Protein AF-A0A7S4NL42-F1 (afdb_monomer_lite)

pLDDT: mean 78.02, std 16.17, range [38.09, 94.94]

Sequence (157 aa):
KRNKEELFGFGVTEEELWGSDFLKSQLLAQNFALFCFVYCLAFHSLFAHQNKGKLLSFQFLSLTFFTKRTIIFFVVLLLQGLFGFASIMTGARDKIGEVPFFIYVAIILSPLFSLLTEIFVYVKYMEWRRNYQLQLKLEFDTKLGMYSPVMSPAGEQ

Radius of gyration: 26.53 Å; chains: 1; bounding box: 77×38×71 Å

Structure (mmCIF, N/CA/C/O backbone):
data_AF-A0A7S4NL42-F1
#
_entry.id   AF-A0A7S4NL42-F1
#
loop_
_atom_site.group_PDB
_atom_site.id
_atom_site.type_symbol
_atom_site.label_atom_id
_atom_site.label_alt_id
_atom_site.label_comp_id
_atom_site.label_asym_id
_atom_site.label_entity_id
_atom_site.label_seq_id
_atom_site.pdbx_PDB_ins_code
_atom_site.Cartn_x
_atom_site.Cartn_y
_atom_site.Cartn_z
_atom_site.occupancy
_atom_site.B_iso_or_equiv
_atom_site.auth_seq_id
_atom_site.auth_comp_id
_atom_site.auth_asym_id
_atom_site.auth_atom_id
_atom_site.pdbx_PDB_model_num
ATOM 1 N N . LYS A 1 1 ? 33.747 5.135 -19.527 1.00 38.09 1 LYS A N 1
ATOM 2 C CA . LYS A 1 1 ? 34.240 3.979 -18.738 1.00 38.09 1 LYS A CA 1
ATOM 3 C C . LYS A 1 1 ? 33.262 3.772 -17.590 1.00 38.09 1 LYS A C 1
ATOM 5 O O . LYS A 1 1 ? 33.238 4.605 -16.699 1.00 38.09 1 LYS A O 1
ATOM 10 N N . ARG A 1 2 ? 32.355 2.796 -17.703 1.00 41.88 2 ARG A N 1
ATOM 11 C CA . ARG A 1 2 ? 31.285 2.558 -16.723 1.00 41.88 2 ARG A CA 1
ATOM 12 C C . ARG A 1 2 ? 31.863 1.633 -15.647 1.00 41.88 2 ARG A C 1
ATOM 14 O O . ARG A 1 2 ? 32.383 0.580 -16.005 1.00 41.88 2 ARG A O 1
ATOM 21 N N . ASN A 1 3 ? 31.873 2.089 -14.396 1.00 43.03 3 ASN A N 1
ATOM 22 C CA . ASN A 1 3 ? 32.316 1.307 -13.244 1.00 43.03 3 ASN A CA 1
ATOM 23 C C . ASN A 1 3 ? 31.393 0.085 -13.166 1.00 43.03 3 ASN A C 1
ATOM 25 O O . ASN A 1 3 ? 30.195 0.243 -12.945 1.00 43.03 3 ASN A O 1
ATOM 29 N N . LYS A 1 4 ? 31.918 -1.094 -13.501 1.00 51.56 4 LYS A N 1
ATOM 30 C CA . LYS A 1 4 ? 31.212 -2.361 -13.334 1.00 51.56 4 LYS A CA 1
ATOM 31 C C . LYS A 1 4 ? 31.251 -2.640 -11.838 1.00 51.56 4 LYS A C 1
ATOM 33 O O . LYS A 1 4 ? 32.331 -2.860 -11.303 1.00 51.56 4 LYS A O 1
ATOM 38 N N . GLU A 1 5 ? 30.115 -2.508 -11.166 1.00 56.88 5 GLU A N 1
ATOM 39 C CA . GLU A 1 5 ? 30.020 -2.826 -9.744 1.00 56.88 5 GLU A CA 1
ATOM 40 C C . GLU A 1 5 ? 30.253 -4.331 -9.594 1.00 56.88 5 GLU A C 1
ATOM 42 O O . GLU A 1 5 ? 29.465 -5.156 -10.052 1.00 56.88 5 GLU A O 1
ATOM 47 N N . GLU A 1 6 ? 31.425 -4.676 -9.067 1.00 52.12 6 GLU A N 1
ATOM 48 C CA . GLU A 1 6 ? 31.821 -6.051 -8.811 1.00 52.12 6 GLU A CA 1
ATOM 49 C C . GLU A 1 6 ? 30.968 -6.597 -7.671 1.00 52.12 6 GLU A C 1
ATOM 51 O O . GLU A 1 6 ? 31.053 -6.129 -6.532 1.00 52.12 6 GLU A O 1
ATOM 56 N N . LEU A 1 7 ? 30.161 -7.616 -7.959 1.00 53.75 7 LEU A N 1
ATOM 57 C CA . LEU A 1 7 ? 29.437 -8.313 -6.911 1.00 53.75 7 LEU A CA 1
ATOM 58 C C . LEU A 1 7 ? 30.430 -9.200 -6.144 1.00 53.75 7 LEU A C 1
ATOM 60 O O . LEU A 1 7 ? 31.047 -10.102 -6.711 1.00 53.75 7 LEU A O 1
ATOM 64 N N . PHE A 1 8 ? 30.614 -8.921 -4.851 1.00 59.44 8 PHE A N 1
ATOM 65 C CA . PHE A 1 8 ? 31.475 -9.689 -3.938 1.00 59.44 8 PHE A CA 1
ATOM 66 C C . PHE A 1 8 ? 32.948 -9.848 -4.376 1.00 59.44 8 PHE A C 1
ATOM 68 O O . PHE A 1 8 ? 33.600 -10.811 -3.984 1.00 59.44 8 PHE A O 1
ATOM 75 N N . GLY A 1 9 ? 33.493 -8.915 -5.166 1.00 56.06 9 GLY A N 1
ATOM 76 C CA . GLY A 1 9 ? 34.917 -8.908 -5.539 1.00 56.06 9 GLY A CA 1
ATOM 77 C C . GLY A 1 9 ? 35.350 -10.019 -6.505 1.00 56.06 9 GLY A C 1
ATOM 78 O O . GLY A 1 9 ? 36.544 -10.255 -6.666 1.00 56.06 9 GLY A O 1
ATOM 79 N N . PHE A 1 10 ? 34.405 -10.706 -7.157 1.00 61.16 10 PHE A N 1
ATOM 80 C CA . PHE A 1 10 ? 34.704 -11.794 -8.097 1.00 61.16 10 PHE A CA 1
ATOM 81 C C . PHE A 1 10 ? 34.793 -11.355 -9.568 1.00 61.16 10 PHE A C 1
ATOM 83 O O . PHE A 1 10 ? 34.906 -12.205 -10.445 1.00 61.16 10 PHE A O 1
ATOM 90 N N . GLY A 1 11 ? 34.747 -10.053 -9.876 1.00 59.91 11 GLY A N 1
ATOM 91 C CA . GLY A 1 11 ? 34.866 -9.543 -11.253 1.00 59.91 11 GLY A CA 1
ATOM 92 C C . GLY A 1 11 ? 33.736 -9.957 -12.211 1.00 59.91 11 GLY A C 1
ATOM 93 O O . GLY A 1 11 ? 33.766 -9.579 -13.380 1.00 59.91 11 GLY A O 1
ATOM 94 N N . VAL A 1 12 ? 32.737 -10.705 -11.730 1.00 62.03 12 VAL A N 1
ATOM 95 C CA . VAL A 1 12 ? 31.540 -11.094 -12.483 1.00 62.03 12 VAL A CA 1
ATOM 96 C C . VAL A 1 12 ? 30.490 -10.007 -12.305 1.00 62.03 12 VAL A C 1
ATOM 98 O O . VAL A 1 12 ? 30.146 -9.633 -11.181 1.00 62.03 12 VAL A O 1
ATOM 101 N N . THR A 1 13 ? 29.984 -9.486 -13.417 1.00 64.81 13 THR A N 1
ATOM 102 C CA . THR A 1 13 ? 28.886 -8.512 -13.384 1.00 64.81 13 THR A CA 1
ATOM 103 C C . THR A 1 13 ? 27.547 -9.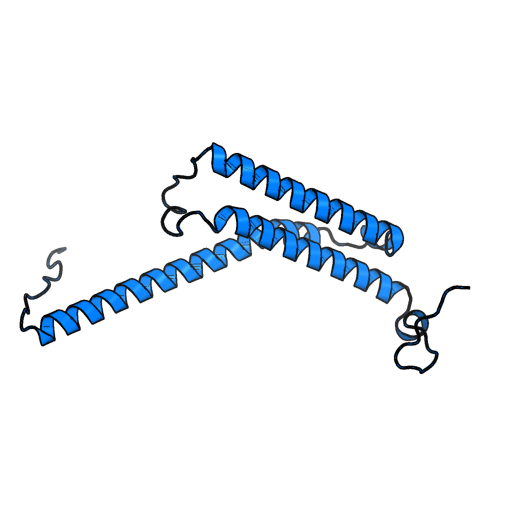211 -13.152 1.00 64.81 13 THR A C 1
ATOM 105 O O . THR A 1 13 ? 27.337 -10.318 -13.640 1.00 64.81 13 THR A O 1
ATOM 108 N N . GLU A 1 14 ? 26.604 -8.578 -12.443 1.00 63.88 14 GLU A N 1
ATOM 109 C CA . GLU A 1 14 ? 25.254 -9.149 -12.241 1.00 63.88 14 GLU A CA 1
ATOM 110 C C . GLU A 1 14 ? 24.572 -9.530 -13.565 1.00 63.88 14 GLU A C 1
ATOM 112 O O . GLU A 1 14 ? 23.829 -10.508 -13.638 1.00 63.88 14 GLU A O 1
ATOM 117 N N . GLU A 1 15 ? 24.873 -8.777 -14.624 1.00 64.25 15 GLU A N 1
ATOM 118 C CA . GLU A 1 15 ? 24.376 -9.004 -15.979 1.00 64.25 15 GLU A CA 1
ATOM 119 C C . GLU A 1 15 ? 24.910 -10.310 -16.597 1.00 64.25 15 GLU A C 1
ATOM 121 O O . GLU A 1 15 ? 24.175 -10.982 -17.319 1.00 64.25 15 GLU A O 1
ATOM 126 N N . GLU A 1 16 ? 26.143 -10.712 -16.271 1.00 68.00 16 GLU A N 1
ATOM 127 C CA . GLU A 1 16 ? 26.733 -11.993 -16.691 1.00 68.00 16 GLU A CA 1
ATOM 128 C C . GLU A 1 16 ? 26.180 -13.182 -15.896 1.00 68.00 16 GLU A C 1
ATOM 130 O O . GLU A 1 16 ? 26.107 -14.285 -16.433 1.00 68.00 16 GLU A O 1
ATOM 135 N N . LEU A 1 17 ? 25.785 -12.974 -14.634 1.00 71.94 17 LEU A N 1
ATOM 136 C CA . LEU A 1 17 ? 25.312 -14.054 -13.764 1.00 71.94 17 LEU A CA 1
ATOM 137 C C . LEU A 1 17 ? 23.829 -14.388 -13.987 1.00 71.94 17 LEU A C 1
ATOM 139 O O . LEU A 1 17 ? 23.457 -15.559 -14.018 1.00 71.94 17 LEU A O 1
ATOM 143 N N . TRP A 1 18 ? 22.982 -13.364 -14.129 1.00 75.75 18 TRP A N 1
ATOM 144 C CA . TRP A 1 18 ? 21.522 -13.523 -14.159 1.00 75.75 18 TRP A CA 1
ATOM 145 C C . TRP A 1 18 ? 20.890 -13.236 -15.525 1.00 75.75 18 TRP A C 1
ATOM 147 O O . TRP A 1 18 ? 19.729 -13.579 -15.749 1.00 75.75 18 TRP A O 1
ATOM 157 N N . GLY A 1 19 ? 21.641 -12.636 -16.451 1.00 81.44 19 GLY A N 1
ATOM 158 C CA . GLY A 1 19 ? 21.131 -12.183 -17.740 1.00 81.44 19 GLY A CA 1
ATOM 159 C C . GLY A 1 19 ? 20.367 -10.859 -17.637 1.00 81.44 19 GLY A C 1
ATOM 160 O O . GLY A 1 19 ? 19.633 -10.587 -16.684 1.00 81.44 19 GLY A O 1
ATOM 161 N N . SER A 1 20 ? 20.519 -10.012 -18.653 1.00 82.19 20 SER A N 1
ATOM 162 C CA . SER A 1 20 ? 19.934 -8.665 -18.675 1.00 82.19 20 SER A CA 1
ATOM 163 C C . SER A 1 20 ? 18.400 -8.667 -18.605 1.00 82.19 20 SER A C 1
ATOM 165 O O . SER A 1 20 ? 17.808 -7.780 -17.989 1.00 82.19 20 SER A O 1
ATOM 167 N N . ASP A 1 21 ? 17.738 -9.684 -19.160 1.00 83.69 21 ASP A N 1
ATOM 168 C CA . ASP A 1 21 ? 16.276 -9.809 -19.129 1.00 83.69 21 ASP A CA 1
ATOM 169 C C . ASP A 1 21 ? 15.721 -10.090 -17.729 1.00 83.69 21 ASP A C 1
ATOM 171 O O . ASP A 1 21 ? 14.648 -9.585 -17.374 1.00 83.69 21 ASP A O 1
ATOM 175 N N . PHE A 1 22 ? 16.457 -10.848 -16.912 1.00 86.25 22 PHE A N 1
ATOM 176 C CA . PHE A 1 22 ? 16.084 -11.100 -15.524 1.00 86.25 22 PHE A CA 1
ATOM 177 C C . PHE A 1 22 ? 16.141 -9.806 -14.710 1.00 86.25 22 PHE A C 1
ATOM 179 O O . PHE A 1 22 ? 15.165 -9.455 -14.048 1.00 86.25 22 PHE A O 1
ATOM 186 N N . LEU A 1 23 ? 17.230 -9.040 -14.837 1.00 86.69 23 LEU A N 1
ATOM 187 C CA . LEU A 1 23 ? 17.416 -7.774 -14.120 1.00 86.69 23 LEU A CA 1
ATOM 188 C C . LEU A 1 23 ? 16.343 -6.739 -14.487 1.00 86.69 23 LEU A C 1
ATOM 190 O O . LEU A 1 23 ? 15.788 -6.074 -13.612 1.00 86.69 23 LEU A O 1
ATOM 194 N N . LYS A 1 24 ? 15.981 -6.646 -15.772 1.00 86.94 24 LYS A N 1
ATOM 195 C CA . LYS A 1 24 ? 14.884 -5.780 -16.237 1.00 86.94 24 LYS A CA 1
ATOM 196 C C . LYS A 1 24 ? 13.538 -6.185 -15.637 1.00 86.94 24 LYS A C 1
ATOM 198 O O . LYS A 1 24 ? 12.772 -5.326 -15.199 1.00 86.94 24 LYS A O 1
ATOM 203 N N . SER A 1 25 ? 13.260 -7.486 -15.592 1.00 86.81 25 SER A N 1
ATOM 204 C CA . SER A 1 25 ? 12.022 -8.029 -15.020 1.00 86.81 25 SER A CA 1
ATOM 205 C C . SER A 1 25 ? 11.958 -7.813 -13.505 1.00 86.81 25 SER A C 1
ATOM 207 O O . SER A 1 25 ? 10.912 -7.448 -12.968 1.00 86.81 25 SER A O 1
ATOM 209 N N . GLN A 1 26 ? 13.091 -7.957 -12.816 1.00 89.56 26 GLN A N 1
ATOM 210 C CA . GLN A 1 26 ? 13.217 -7.669 -11.392 1.00 89.56 26 GLN A CA 1
ATOM 211 C C . GLN A 1 26 ? 12.983 -6.183 -11.091 1.00 89.56 26 GLN A C 1
ATOM 213 O O . GLN A 1 26 ? 12.212 -5.860 -10.187 1.00 89.56 26 GLN A O 1
ATOM 218 N N . LEU A 1 27 ? 13.583 -5.275 -11.867 1.00 89.50 27 LEU A N 1
ATOM 219 C CA . LEU A 1 27 ? 13.384 -3.830 -11.720 1.00 89.50 27 LEU A CA 1
ATOM 220 C C . LEU A 1 27 ? 11.914 -3.439 -11.933 1.00 89.50 27 LEU A C 1
ATOM 222 O O . LEU A 1 27 ? 11.364 -2.605 -11.210 1.00 89.50 27 LEU A O 1
ATOM 226 N N . LEU A 1 28 ? 11.247 -4.075 -12.894 1.00 90.75 28 LEU A N 1
ATOM 227 C CA . LEU A 1 28 ? 9.820 -3.890 -13.130 1.00 90.75 28 LEU A CA 1
ATOM 228 C C . LEU A 1 28 ? 8.984 -4.358 -11.926 1.00 90.75 28 LEU A C 1
ATOM 230 O O . LEU A 1 28 ? 8.144 -3.604 -11.433 1.00 90.75 28 LEU A O 1
ATOM 234 N N . ALA A 1 29 ? 9.252 -5.559 -11.405 1.00 90.38 29 ALA A N 1
ATOM 235 C CA . ALA A 1 29 ? 8.562 -6.104 -10.237 1.00 90.38 29 ALA A CA 1
ATOM 236 C C . ALA A 1 29 ? 8.746 -5.228 -8.985 1.00 90.38 29 ALA A C 1
ATOM 238 O O . ALA A 1 29 ? 7.779 -4.965 -8.269 1.00 90.38 29 ALA A O 1
ATOM 239 N N . GLN A 1 30 ? 9.958 -4.717 -8.748 1.00 91.94 30 GLN A N 1
ATOM 240 C CA . GLN A 1 30 ? 10.251 -3.804 -7.640 1.00 91.94 30 GLN A CA 1
ATOM 241 C C . GLN A 1 30 ? 9.460 -2.495 -7.747 1.00 91.94 30 GLN A C 1
ATOM 243 O O . GLN A 1 30 ? 8.876 -2.054 -6.758 1.00 91.94 30 GLN A O 1
ATOM 248 N N . ASN A 1 31 ? 9.381 -1.899 -8.942 1.00 92.12 31 ASN A N 1
ATOM 249 C CA . ASN A 1 31 ? 8.598 -0.681 -9.161 1.00 92.1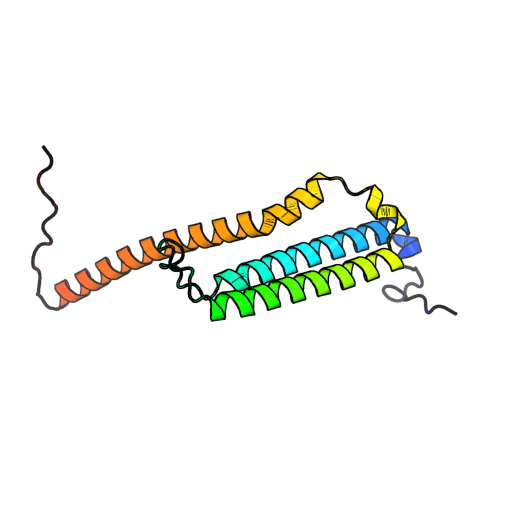2 31 ASN A CA 1
ATOM 250 C C . ASN A 1 31 ? 7.099 -0.905 -8.903 1.00 92.12 31 ASN A C 1
ATOM 252 O O . ASN A 1 31 ? 6.460 -0.075 -8.253 1.00 92.12 31 ASN A O 1
ATOM 256 N N . PHE A 1 32 ? 6.537 -2.032 -9.353 1.00 91.44 32 PHE A N 1
ATOM 257 C CA . PHE A 1 32 ? 5.138 -2.377 -9.081 1.00 91.44 32 PHE A CA 1
ATOM 258 C C . PHE A 1 32 ? 4.872 -2.644 -7.596 1.00 91.44 32 PHE A C 1
ATOM 260 O O . PHE A 1 32 ? 3.876 -2.158 -7.058 1.00 91.44 32 PHE A O 1
ATOM 267 N N . ALA A 1 33 ? 5.768 -3.363 -6.917 1.00 92.19 33 ALA A N 1
ATOM 268 C CA . ALA A 1 33 ? 5.663 -3.612 -5.483 1.00 92.19 33 ALA A CA 1
ATOM 269 C C . ALA A 1 33 ? 5.725 -2.303 -4.680 1.00 92.19 33 ALA A C 1
ATOM 271 O O . ALA A 1 33 ? 4.886 -2.072 -3.810 1.00 92.19 33 ALA A O 1
ATOM 272 N N . LEU A 1 34 ? 6.666 -1.414 -5.018 1.00 93.62 34 LEU A N 1
ATOM 273 C CA . LEU A 1 34 ? 6.804 -0.102 -4.391 1.00 93.62 34 LEU A CA 1
ATOM 274 C C . LEU A 1 34 ? 5.561 0.762 -4.625 1.00 93.62 34 LEU A C 1
ATOM 276 O O . LEU A 1 34 ? 5.046 1.363 -3.685 1.00 93.62 34 LEU A O 1
ATOM 280 N N . PHE A 1 35 ? 5.044 0.791 -5.857 1.00 93.56 35 PHE A N 1
ATOM 281 C CA . PHE A 1 35 ? 3.812 1.511 -6.169 1.00 93.56 35 PHE A CA 1
ATOM 282 C C . PHE A 1 35 ? 2.637 0.980 -5.343 1.00 93.56 35 PHE A C 1
ATOM 284 O O . PHE A 1 35 ? 1.932 1.765 -4.717 1.00 93.56 35 PHE A O 1
ATOM 291 N N . CYS A 1 36 ? 2.452 -0.342 -5.286 1.00 93.44 36 CYS A N 1
ATOM 292 C CA . CYS A 1 36 ? 1.392 -0.964 -4.498 1.00 93.44 36 CYS A CA 1
ATOM 293 C C . CYS A 1 36 ? 1.523 -0.634 -3.004 1.00 93.44 36 CYS A C 1
ATOM 295 O O . CYS A 1 36 ? 0.531 -0.324 -2.346 1.00 93.44 36 CYS A O 1
ATOM 297 N N . PHE A 1 37 ? 2.743 -0.661 -2.468 1.00 93.06 37 PHE A N 1
ATOM 298 C CA . PHE A 1 37 ? 3.017 -0.325 -1.076 1.00 93.06 37 PHE A CA 1
ATOM 299 C C . PHE A 1 37 ? 2.673 1.136 -0.755 1.00 93.06 37 PHE A C 1
ATOM 301 O O . PHE A 1 37 ? 1.923 1.404 0.186 1.00 93.06 37 PHE A O 1
ATOM 308 N N . VAL A 1 38 ? 3.158 2.080 -1.568 1.00 93.81 38 VAL A N 1
ATOM 309 C CA . VAL A 1 38 ? 2.858 3.511 -1.414 1.00 93.81 38 VAL A CA 1
ATOM 310 C C . VAL A 1 38 ? 1.365 3.777 -1.596 1.00 93.81 38 VAL A C 1
ATOM 312 O O . VAL A 1 38 ? 0.795 4.560 -0.841 1.00 93.81 38 VAL A O 1
ATOM 315 N N . TYR A 1 39 ? 0.712 3.098 -2.540 1.00 93.00 39 TYR A N 1
ATOM 316 C CA . TYR A 1 39 ? -0.724 3.220 -2.771 1.00 93.00 39 TYR A CA 1
ATOM 317 C C . TYR A 1 39 ? -1.539 2.775 -1.553 1.00 93.00 39 TYR A C 1
ATOM 319 O O . TYR A 1 39 ? -2.395 3.528 -1.086 1.00 93.00 39 TYR A O 1
ATOM 327 N N . CYS A 1 40 ? -1.216 1.616 -0.969 1.00 91.62 40 CYS A N 1
ATOM 328 C CA . CYS A 1 40 ? -1.837 1.146 0.268 1.00 91.62 40 CYS A CA 1
ATOM 329 C C . CYS A 1 40 ? -1.614 2.122 1.430 1.00 91.62 40 CYS A C 1
ATOM 331 O O . CYS A 1 40 ? -2.566 2.454 2.134 1.00 91.62 40 CYS A O 1
ATOM 333 N N . LEU A 1 41 ? -0.389 2.622 1.628 1.00 90.19 41 LEU A N 1
ATOM 334 C CA . LEU A 1 41 ? -0.089 3.585 2.695 1.00 90.19 41 LEU A CA 1
ATOM 335 C C . LEU A 1 41 ? -0.823 4.914 2.512 1.00 90.19 41 LEU A C 1
ATOM 337 O O . LEU A 1 41 ? -1.396 5.446 3.464 1.00 90.19 41 LEU A O 1
ATOM 341 N N . ALA A 1 42 ? -0.825 5.448 1.291 1.00 89.81 42 ALA A N 1
ATOM 342 C CA . ALA A 1 42 ? -1.530 6.676 0.961 1.00 89.81 42 ALA A CA 1
ATOM 343 C C . ALA A 1 42 ? -3.032 6.505 1.214 1.00 89.81 42 ALA A C 1
ATOM 345 O O . ALA A 1 42 ? -3.655 7.371 1.829 1.00 89.81 42 ALA A O 1
ATOM 346 N N . PHE A 1 43 ? -3.600 5.362 0.827 1.00 88.06 43 PHE A N 1
ATOM 347 C CA . PHE A 1 43 ? -5.000 5.048 1.074 1.00 88.06 43 PHE A CA 1
ATOM 348 C C . PHE A 1 43 ? -5.303 4.946 2.573 1.00 88.06 43 PHE A C 1
ATOM 350 O O . PHE A 1 43 ? -6.200 5.628 3.061 1.00 88.06 43 PHE A O 1
ATOM 357 N N . HIS A 1 44 ? -4.496 4.205 3.337 1.00 84.75 44 HIS A N 1
ATOM 358 C CA . HIS A 1 44 ? -4.605 4.132 4.799 1.00 84.75 44 HIS A CA 1
ATOM 359 C C . HIS A 1 44 ? -4.528 5.503 5.465 1.00 84.75 44 HIS A C 1
ATOM 361 O O . HIS A 1 44 ? -5.293 5.794 6.382 1.00 84.75 44 HIS A O 1
ATOM 367 N N . SER A 1 45 ? -3.666 6.397 4.978 1.00 83.56 45 SER A N 1
ATOM 368 C CA . SER A 1 45 ? -3.529 7.748 5.533 1.00 83.56 45 SER A CA 1
ATOM 369 C C . SER A 1 45 ? -4.819 8.579 5.437 1.00 83.56 45 SER A C 1
ATOM 371 O O . SER A 1 45 ? -5.093 9.390 6.333 1.00 83.56 45 SER A O 1
ATOM 373 N N . LEU A 1 46 ? -5.651 8.340 4.411 1.00 78.69 46 LEU A N 1
ATOM 374 C CA . LEU A 1 46 ? -6.963 8.978 4.274 1.00 78.69 46 LEU A CA 1
ATOM 375 C C . LEU A 1 46 ? -7.900 8.553 5.414 1.00 78.69 46 LEU A C 1
ATOM 377 O O . LEU A 1 46 ? -8.581 9.407 5.987 1.00 78.69 46 LEU A O 1
ATOM 381 N N . PHE A 1 47 ? -7.863 7.273 5.798 1.00 73.56 47 PHE A N 1
ATOM 382 C CA . PHE A 1 47 ? -8.761 6.673 6.790 1.00 73.56 47 PHE A CA 1
ATOM 383 C C . PHE A 1 47 ? -8.228 6.695 8.234 1.00 73.56 47 PHE A C 1
ATOM 385 O O . PHE A 1 47 ? -9.027 6.722 9.166 1.00 73.56 47 PHE A O 1
ATOM 392 N N . ALA A 1 48 ? -6.911 6.797 8.450 1.00 64.94 48 ALA A N 1
ATOM 393 C CA . ALA A 1 48 ? -6.258 6.651 9.760 1.00 64.94 48 ALA A CA 1
ATOM 394 C C . ALA A 1 48 ? -6.736 7.615 10.869 1.00 64.94 48 ALA A C 1
ATOM 396 O O . ALA A 1 48 ? -6.546 7.332 12.050 1.00 64.94 48 ALA A O 1
ATOM 397 N N . HIS A 1 49 ? -7.337 8.762 10.526 1.00 57.88 49 HIS A N 1
ATOM 398 C CA . HIS A 1 49 ? -7.835 9.734 11.515 1.00 57.88 49 HIS A CA 1
ATOM 399 C C . HIS A 1 49 ? -9.360 9.762 11.646 1.00 57.88 49 HIS A C 1
ATOM 401 O O . HIS A 1 49 ? -9.903 10.441 12.517 1.00 57.88 49 HIS A O 1
ATOM 407 N N . GLN A 1 50 ? -10.077 9.016 10.807 1.00 57.47 50 GLN A N 1
ATOM 408 C CA . GLN A 1 50 ? -11.487 8.795 11.069 1.00 57.47 50 GLN A CA 1
ATOM 409 C C . GLN A 1 50 ? -11.549 7.867 12.278 1.00 57.47 50 GLN A C 1
ATOM 411 O O . GLN A 1 50 ? -11.139 6.713 12.187 1.00 57.47 50 GLN A O 1
ATOM 416 N N . ASN A 1 51 ? -11.984 8.386 13.436 1.00 53.94 51 ASN A N 1
ATOM 417 C CA . ASN A 1 51 ? -12.275 7.581 14.625 1.00 53.94 51 ASN A CA 1
ATOM 418 C C . ASN A 1 51 ? -12.880 6.256 14.163 1.00 53.94 51 ASN A C 1
ATOM 420 O O . ASN A 1 51 ? -13.898 6.281 13.481 1.00 53.94 51 ASN A O 1
ATOM 424 N N . LYS A 1 52 ? -12.259 5.120 14.483 1.00 56.06 52 LYS A N 1
ATOM 425 C CA . LYS A 1 52 ? -12.620 3.820 13.891 1.00 56.06 52 LYS A CA 1
ATOM 426 C C . LYS A 1 52 ? -14.102 3.436 14.100 1.00 56.06 52 LYS A C 1
ATOM 428 O O . LYS A 1 52 ? -14.658 2.681 13.315 1.00 56.06 52 LYS A O 1
ATOM 433 N N . GLY A 1 53 ? -14.781 4.044 15.083 1.00 51.72 53 GLY A N 1
ATOM 434 C CA . GLY A 1 53 ? -16.239 3.952 15.277 1.00 51.72 53 GLY A CA 1
ATOM 435 C C . GLY A 1 53 ? -17.105 4.873 14.392 1.00 51.72 53 GLY A C 1
ATOM 436 O O . GLY A 1 53 ? -18.292 4.622 14.231 1.00 51.72 53 GLY A O 1
ATOM 437 N N . LYS A 1 54 ? -16.541 5.927 13.792 1.00 51.47 54 LYS A N 1
ATOM 438 C CA . LYS A 1 54 ? -17.215 6.877 12.886 1.00 51.47 54 LYS A CA 1
ATOM 439 C C . LYS A 1 54 ? -17.181 6.470 11.413 1.00 51.47 54 LYS A C 1
ATOM 441 O O . LYS A 1 54 ? -17.969 7.015 10.646 1.00 51.47 54 LYS A O 1
ATOM 446 N N . LEU A 1 55 ? -16.338 5.506 11.033 1.00 52.97 55 LEU A N 1
ATOM 447 C CA . LEU A 1 55 ? -16.307 4.950 9.673 1.00 52.97 55 LEU A CA 1
ATOM 448 C C . LEU A 1 55 ? -17.665 4.319 9.296 1.00 52.97 55 LEU A C 1
ATOM 450 O O . LEU A 1 55 ? -18.111 4.430 8.161 1.00 52.97 55 LEU A O 1
ATOM 454 N N . LEU A 1 56 ? -18.363 3.752 10.289 1.00 53.31 56 LEU A N 1
ATOM 455 C CA . LEU A 1 56 ? -19.739 3.243 10.184 1.00 53.31 56 LEU A CA 1
ATOM 456 C C . LEU A 1 56 ? -20.817 4.335 10.320 1.00 53.31 56 LEU A C 1
ATOM 458 O O . LEU A 1 56 ? -21.948 4.144 9.889 1.00 53.31 56 LEU A O 1
ATOM 462 N N . SER A 1 57 ? -20.484 5.486 10.909 1.00 53.66 57 SER A N 1
ATOM 463 C CA . SER A 1 57 ? -21.434 6.570 11.205 1.00 53.66 57 SER A CA 1
ATOM 464 C C . SER A 1 57 ? -21.595 7.579 10.059 1.00 53.66 57 SER A C 1
ATOM 466 O O . SER A 1 57 ? -22.282 8.582 10.248 1.00 53.66 57 SER A O 1
ATOM 468 N N . PHE A 1 58 ? -20.948 7.372 8.904 1.00 53.81 58 PHE A N 1
ATOM 469 C CA . PHE A 1 58 ? -21.026 8.246 7.721 1.00 53.81 58 PHE A CA 1
ATOM 470 C C . PHE A 1 58 ? -20.783 9.751 7.974 1.00 53.81 58 PHE A C 1
ATOM 472 O O . PHE A 1 58 ? -21.065 10.585 7.115 1.00 53.81 58 PHE A O 1
ATOM 479 N N . GLN A 1 59 ? -20.186 10.138 9.108 1.00 53.31 59 GLN A N 1
ATOM 480 C CA . GLN A 1 59 ? -19.764 11.518 9.374 1.00 53.31 59 GLN A CA 1
ATOM 481 C C . GLN A 1 59 ? -18.446 11.816 8.639 1.00 53.31 59 GLN A C 1
ATOM 483 O O . GLN A 1 59 ? -17.438 12.176 9.242 1.00 53.31 59 GLN A O 1
ATOM 488 N N . PHE A 1 60 ? -18.450 11.649 7.315 1.00 52.59 60 PHE A N 1
ATOM 489 C CA . PHE A 1 60 ? -17.316 11.894 6.417 1.00 52.59 60 PHE A CA 1
ATOM 490 C C . PHE A 1 60 ? -16.982 13.388 6.254 1.00 52.59 60 PHE A C 1
ATOM 492 O O . PHE A 1 60 ? -15.993 13.740 5.615 1.00 52.59 60 PHE A O 1
ATOM 499 N N . LEU A 1 61 ? -17.793 14.286 6.818 1.00 51.44 61 LEU A N 1
ATOM 500 C CA . LEU A 1 61 ? -17.964 15.625 6.269 1.00 51.44 61 LEU A CA 1
ATOM 501 C C . LEU A 1 61 ? -17.407 16.758 7.143 1.00 51.44 61 LEU A C 1
ATOM 503 O O . LEU A 1 61 ? -18.063 17.773 7.350 1.00 51.44 61 LEU A O 1
ATOM 507 N N . SER A 1 62 ? -16.160 16.646 7.605 1.00 57.81 62 SER A N 1
ATOM 508 C CA . SER A 1 62 ? -15.372 17.873 7.794 1.00 57.81 62 SER A CA 1
ATOM 509 C C . SER A 1 62 ? -14.709 18.200 6.458 1.00 57.81 62 SER A C 1
ATOM 511 O O . SER A 1 62 ? -13.574 17.797 6.195 1.00 57.81 62 SER A O 1
ATOM 513 N N . LEU A 1 63 ? -15.471 18.873 5.585 1.00 60.00 63 LEU A N 1
ATOM 514 C CA . LEU A 1 63 ? -15.126 19.134 4.181 1.00 60.00 63 LEU A CA 1
ATOM 515 C C . LEU A 1 63 ? -13.685 19.659 4.032 1.00 60.00 63 LEU A C 1
ATOM 517 O O . LEU A 1 63 ? -12.927 19.188 3.194 1.00 60.00 63 LEU A O 1
ATOM 521 N N . THR A 1 64 ? -13.260 20.563 4.917 1.00 60.28 64 THR A N 1
ATOM 522 C CA . THR A 1 64 ? -11.946 21.220 4.855 1.00 60.28 64 THR A CA 1
ATOM 523 C C . THR A 1 64 ? -10.764 20.284 5.141 1.00 60.28 64 THR A C 1
ATOM 525 O O . THR A 1 64 ? -9.714 20.411 4.508 1.00 60.28 64 THR A O 1
ATOM 528 N N . PHE A 1 65 ? -10.901 19.338 6.076 1.00 62.94 65 PHE A N 1
ATOM 529 C CA . PHE A 1 65 ? -9.835 18.372 6.380 1.00 62.94 65 PHE A CA 1
ATOM 530 C C . PHE A 1 65 ? -9.764 17.258 5.337 1.00 62.94 65 PHE A C 1
ATOM 532 O O . PHE A 1 65 ? -8.667 16.803 5.002 1.00 62.94 65 PHE A O 1
ATOM 539 N N . PHE A 1 66 ? -10.918 16.864 4.794 1.00 68.56 66 PHE A N 1
ATOM 540 C CA . PHE A 1 66 ? -10.997 15.900 3.705 1.00 68.56 66 PHE A CA 1
ATOM 541 C C . PHE A 1 66 ? -10.298 16.441 2.451 1.00 68.56 66 PHE A C 1
ATOM 543 O O . PHE A 1 66 ? -9.402 15.786 1.929 1.00 68.56 66 PHE A O 1
ATOM 550 N N . THR A 1 67 ? -10.578 17.687 2.048 1.00 71.62 67 THR A N 1
ATOM 551 C CA . THR A 1 67 ? -9.970 18.294 0.852 1.00 71.62 67 THR A CA 1
ATOM 552 C C . THR A 1 67 ? -8.441 18.351 0.921 1.00 71.62 67 THR A C 1
ATOM 554 O O . THR A 1 67 ? -7.776 17.950 -0.031 1.00 71.62 67 THR A O 1
ATOM 557 N N . LYS A 1 68 ? -7.846 18.774 2.049 1.00 79.62 68 LYS A N 1
ATOM 558 C CA . LYS A 1 68 ? -6.375 18.843 2.187 1.00 79.62 68 LYS A CA 1
ATOM 559 C C . LYS A 1 68 ? -5.710 17.466 2.092 1.00 79.62 68 LYS A C 1
ATOM 561 O O . LYS A 1 68 ? -4.681 17.324 1.439 1.00 79.62 68 LYS A O 1
ATOM 566 N N . ARG A 1 69 ? -6.298 16.448 2.725 1.00 79.12 69 ARG A N 1
ATOM 567 C CA . ARG A 1 69 ? -5.777 15.072 2.713 1.00 79.12 69 ARG A CA 1
ATOM 568 C C . ARG A 1 69 ? -5.904 14.427 1.342 1.00 79.12 69 ARG A C 1
ATOM 570 O O . ARG A 1 69 ? -4.955 13.802 0.884 1.00 79.12 69 ARG A O 1
ATOM 577 N N . THR A 1 70 ? -7.034 14.635 0.676 1.00 83.94 70 THR A N 1
ATOM 578 C CA . THR A 1 70 ? -7.257 14.153 -0.687 1.00 83.94 70 THR A CA 1
ATOM 579 C C . THR A 1 70 ? -6.263 14.784 -1.663 1.00 83.94 70 THR A C 1
ATOM 581 O O . THR A 1 70 ? -5.700 14.074 -2.490 1.00 83.94 70 THR A O 1
ATOM 584 N N . ILE A 1 71 ? -5.952 16.079 -1.524 1.00 88.06 71 ILE A N 1
ATOM 585 C CA . ILE A 1 71 ? -4.900 16.727 -2.326 1.00 88.06 71 ILE A CA 1
ATOM 586 C C . ILE A 1 71 ? -3.538 16.066 -2.078 1.00 88.06 71 ILE A C 1
ATOM 588 O O . ILE A 1 71 ? -2.871 15.687 -3.036 1.00 88.06 71 ILE A O 1
ATOM 592 N N . ILE A 1 72 ? -3.135 15.880 -0.815 1.00 88.38 72 ILE A N 1
ATOM 593 C CA . ILE A 1 72 ? -1.855 15.231 -0.479 1.00 88.38 72 ILE A CA 1
ATOM 594 C C . ILE A 1 72 ? -1.802 13.806 -1.042 1.00 88.38 72 ILE A C 1
ATOM 596 O O . ILE A 1 72 ? -0.790 13.419 -1.616 1.00 88.38 72 ILE A O 1
ATOM 600 N N . PHE A 1 73 ? -2.894 13.048 -0.941 1.00 89.94 73 PHE A N 1
ATOM 601 C CA . PHE A 1 73 ? -3.008 11.712 -1.519 1.00 89.94 73 PHE A CA 1
ATOM 602 C C . PHE A 1 73 ? -2.735 11.717 -3.028 1.00 89.94 73 PHE A C 1
ATOM 604 O O . PHE A 1 73 ? -1.881 10.966 -3.496 1.00 89.94 73 PHE A O 1
ATOM 611 N N . PHE A 1 74 ? -3.388 12.604 -3.786 1.00 91.12 74 PHE A N 1
ATOM 612 C CA . PHE A 1 74 ? -3.150 12.709 -5.227 1.00 91.12 74 PHE A CA 1
ATOM 613 C C . PHE A 1 74 ? -1.726 13.159 -5.558 1.00 91.12 74 PHE A C 1
ATOM 615 O O . PHE A 1 74 ? -1.134 12.634 -6.497 1.00 91.12 74 PHE A O 1
ATOM 622 N N . VAL A 1 75 ? -1.147 14.075 -4.776 1.00 93.81 75 VAL A N 1
ATOM 623 C CA . VAL A 1 75 ? 0.249 14.508 -4.950 1.00 93.81 75 VAL A CA 1
ATOM 624 C C . VAL A 1 75 ? 1.221 13.347 -4.726 1.00 93.81 75 VAL A C 1
ATOM 626 O O . VAL A 1 75 ? 2.137 13.165 -5.523 1.00 93.81 75 VAL A O 1
ATOM 629 N N . VAL A 1 76 ? 1.008 12.529 -3.690 1.00 93.44 76 VAL A N 1
ATOM 630 C CA . VAL A 1 76 ? 1.839 11.347 -3.406 1.00 93.44 76 VAL A CA 1
ATOM 631 C C . VAL A 1 76 ? 1.749 10.329 -4.542 1.00 93.44 76 VAL A C 1
ATOM 633 O O . VAL A 1 76 ? 2.781 9.843 -5.002 1.00 93.44 76 VAL A O 1
ATOM 636 N N . LEU A 1 77 ? 0.544 10.034 -5.040 1.00 93.25 77 LEU A N 1
ATOM 637 C CA . LEU A 1 77 ? 0.375 9.097 -6.156 1.00 93.25 77 LEU A CA 1
ATOM 638 C C . LEU A 1 77 ? 0.957 9.625 -7.463 1.00 93.25 77 LEU A C 1
ATOM 640 O O . LEU A 1 77 ? 1.553 8.855 -8.214 1.00 93.25 77 LEU A O 1
ATOM 644 N N . LEU A 1 78 ? 0.828 10.926 -7.721 1.00 94.62 78 LEU A N 1
ATOM 645 C CA . LEU A 1 78 ? 1.439 11.558 -8.882 1.00 94.62 78 LEU A CA 1
ATOM 646 C C . LEU A 1 78 ? 2.965 11.452 -8.813 1.00 94.62 78 LEU A C 1
ATOM 648 O O . LEU A 1 78 ? 3.591 11.034 -9.783 1.00 94.62 78 LEU A O 1
ATOM 652 N N . LEU A 1 79 ? 3.562 11.780 -7.665 1.00 94.94 79 LEU A N 1
ATOM 653 C CA . LEU A 1 79 ? 5.009 11.717 -7.478 1.00 94.94 79 LEU A CA 1
ATOM 654 C C . LEU A 1 79 ? 5.532 10.281 -7.613 1.00 94.94 79 LEU A C 1
ATOM 656 O O . LEU A 1 79 ? 6.524 10.052 -8.304 1.00 94.94 79 LEU A O 1
ATOM 660 N N . GLN A 1 80 ? 4.829 9.309 -7.025 1.00 94.31 80 GLN A N 1
ATOM 661 C CA . GLN A 1 80 ? 5.161 7.891 -7.157 1.00 94.31 80 GLN A CA 1
ATOM 662 C C . GLN A 1 80 ? 5.022 7.403 -8.606 1.00 94.31 80 GLN A C 1
ATOM 664 O O . GLN A 1 80 ? 5.863 6.644 -9.084 1.00 94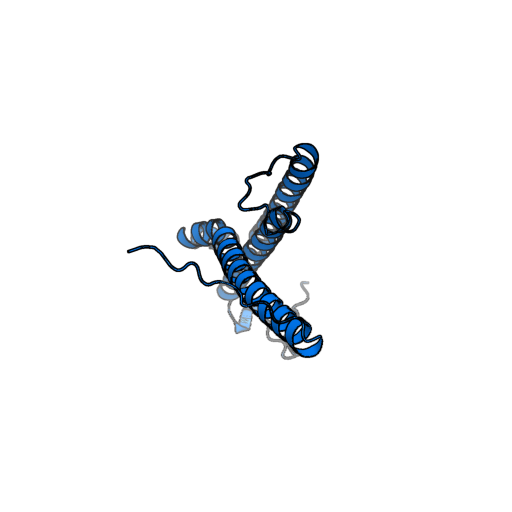.31 80 GLN A O 1
ATOM 669 N N . GLY A 1 81 ? 3.987 7.853 -9.320 1.00 92.19 81 GLY A N 1
ATOM 670 C CA . GLY A 1 81 ? 3.788 7.555 -10.736 1.00 92.19 81 GLY A CA 1
ATOM 671 C C . GLY A 1 81 ? 4.909 8.117 -11.610 1.00 92.19 81 GLY A C 1
ATOM 672 O O . GLY A 1 81 ? 5.441 7.398 -12.451 1.00 92.19 81 GLY A O 1
ATOM 673 N N . LEU A 1 82 ? 5.324 9.366 -11.374 1.00 94.12 82 LEU A N 1
ATOM 674 C CA . LEU A 1 82 ? 6.449 9.992 -12.077 1.00 94.12 82 LEU A CA 1
ATOM 675 C C . LEU A 1 82 ? 7.768 9.263 -11.803 1.00 94.12 82 LEU A C 1
ATOM 677 O O . LEU A 1 82 ? 8.526 9.005 -12.737 1.00 94.12 82 LEU A O 1
ATOM 681 N N . PHE A 1 83 ? 8.023 8.892 -10.546 1.00 92.94 83 PHE A N 1
ATOM 682 C CA . PHE A 1 83 ? 9.218 8.140 -10.169 1.00 92.94 83 PHE A CA 1
ATOM 683 C C . PHE A 1 83 ? 9.249 6.753 -10.823 1.00 92.94 83 PHE A C 1
ATOM 685 O O . PHE A 1 83 ? 10.241 6.389 -11.454 1.00 92.94 83 PHE A O 1
ATOM 692 N N . GLY A 1 84 ? 8.146 6.003 -10.739 1.00 90.75 84 GLY A N 1
ATOM 693 C CA . GLY A 1 84 ? 8.024 4.689 -11.370 1.00 90.75 84 GLY A CA 1
ATOM 694 C C . GLY A 1 84 ? 8.156 4.764 -12.892 1.00 90.75 84 GLY A C 1
ATOM 695 O O . GLY A 1 84 ? 8.874 3.968 -13.490 1.00 90.75 84 GLY A O 1
ATOM 696 N N . PHE A 1 85 ? 7.537 5.763 -13.524 1.00 89.56 85 PHE A N 1
ATOM 697 C CA . PHE A 1 85 ? 7.656 5.983 -14.963 1.00 89.56 85 PHE A CA 1
ATOM 698 C C . PHE A 1 85 ? 9.098 6.290 -15.381 1.00 89.56 85 PHE A C 1
ATOM 700 O O . PHE A 1 85 ? 9.605 5.671 -16.315 1.00 89.56 85 PHE A O 1
ATOM 707 N N . ALA A 1 86 ? 9.782 7.194 -14.673 1.00 91.44 86 ALA A N 1
ATOM 708 C CA . ALA A 1 86 ? 11.179 7.519 -14.948 1.00 91.44 86 ALA A CA 1
ATOM 709 C C . ALA A 1 86 ? 12.098 6.298 -14.769 1.00 91.44 86 ALA A C 1
ATOM 711 O O . ALA A 1 86 ? 12.941 6.040 -15.624 1.00 91.44 86 ALA A O 1
ATOM 712 N N . SER A 1 87 ? 11.897 5.520 -13.701 1.00 90.31 87 SER A N 1
ATOM 713 C CA . SER A 1 87 ? 12.645 4.289 -13.404 1.00 90.31 87 SER A CA 1
ATOM 714 C C . SER A 1 87 ? 12.473 3.221 -14.492 1.00 90.31 87 SER A C 1
ATOM 716 O O . SER A 1 87 ? 13.440 2.621 -14.961 1.00 90.31 87 SER A O 1
ATOM 718 N N . ILE A 1 88 ? 11.245 3.009 -14.971 1.00 89.12 88 ILE A N 1
ATOM 719 C CA . ILE A 1 88 ? 10.990 2.014 -16.017 1.00 89.12 88 ILE A CA 1
ATOM 720 C C . ILE A 1 88 ? 11.516 2.496 -17.376 1.00 89.12 88 ILE A C 1
ATOM 722 O O . ILE A 1 88 ? 12.074 1.697 -18.127 1.00 89.12 88 ILE A O 1
ATOM 726 N N . MET A 1 89 ? 11.395 3.789 -17.693 1.00 88.56 89 MET A N 1
ATOM 727 C CA . MET A 1 89 ? 11.888 4.335 -18.963 1.00 88.56 89 MET A CA 1
ATOM 728 C C . MET A 1 89 ? 13.409 4.249 -19.110 1.00 88.56 89 MET A C 1
ATOM 730 O O . MET A 1 89 ? 13.895 4.139 -20.234 1.00 88.56 89 MET A O 1
ATOM 734 N N . THR A 1 90 ? 14.159 4.267 -18.008 1.00 86.31 90 THR A N 1
ATOM 735 C CA . THR A 1 90 ? 15.622 4.129 -18.032 1.00 86.31 90 THR A CA 1
ATOM 736 C C . THR A 1 90 ? 16.093 2.675 -18.025 1.00 86.31 90 THR A C 1
ATOM 738 O O . THR A 1 90 ? 17.156 2.399 -18.579 1.00 86.31 90 THR A O 1
ATOM 741 N N . GLY A 1 91 ? 15.329 1.752 -17.425 1.00 80.31 91 GLY A N 1
ATOM 742 C CA . GLY A 1 91 ? 15.784 0.378 -17.180 1.00 80.31 91 GLY A CA 1
ATOM 743 C C . GLY A 1 91 ? 15.027 -0.740 -17.903 1.00 80.31 91 GLY A C 1
ATOM 744 O O . GLY A 1 91 ? 15.650 -1.714 -18.306 1.00 80.31 91 GLY A O 1
ATOM 745 N N . ALA A 1 92 ? 13.705 -0.639 -18.078 1.00 85.88 92 ALA A N 1
ATOM 746 C CA . ALA A 1 92 ? 12.851 -1.790 -18.416 1.00 85.88 92 ALA A CA 1
ATOM 747 C C . ALA A 1 92 ? 11.683 -1.468 -19.371 1.00 85.88 92 ALA A C 1
ATOM 749 O O . ALA A 1 92 ? 10.655 -2.146 -19.350 1.00 85.88 92 ALA A O 1
ATOM 750 N N . ARG A 1 93 ? 11.828 -0.447 -20.227 1.00 85.19 93 ARG A N 1
ATOM 751 C CA . ARG A 1 93 ? 10.780 0.013 -21.160 1.00 85.19 93 ARG A CA 1
ATOM 752 C C . ARG A 1 93 ? 10.169 -1.120 -21.991 1.00 85.19 93 ARG A C 1
ATOM 754 O O . ARG A 1 93 ? 8.949 -1.198 -22.110 1.00 85.19 93 ARG A O 1
ATOM 761 N N . ASP A 1 94 ? 11.008 -2.000 -22.525 1.00 85.44 94 ASP A N 1
ATOM 762 C CA . ASP A 1 94 ? 10.590 -3.054 -23.459 1.00 85.44 94 ASP A CA 1
ATOM 763 C C . ASP A 1 94 ? 9.740 -4.142 -22.777 1.00 85.44 94 ASP A C 1
ATOM 765 O O . ASP A 1 94 ? 8.973 -4.836 -23.437 1.00 85.44 94 ASP A O 1
ATOM 769 N N . LYS A 1 95 ? 9.817 -4.250 -21.442 1.00 83.69 95 LYS A N 1
ATOM 770 C CA . LYS A 1 95 ? 9.105 -5.254 -20.640 1.00 83.69 95 LYS A CA 1
ATOM 771 C C . LYS A 1 95 ? 7.717 -4.816 -20.169 1.00 83.69 95 LYS A C 1
ATOM 773 O O . LYS A 1 95 ? 6.964 -5.648 -19.676 1.00 83.69 95 LYS A O 1
ATOM 778 N N . ILE A 1 96 ? 7.328 -3.548 -20.353 1.00 82.88 96 ILE A N 1
ATOM 779 C CA . ILE A 1 96 ? 5.994 -3.060 -19.946 1.00 82.88 96 ILE A CA 1
ATOM 780 C C . ILE A 1 96 ? 4.877 -3.823 -20.672 1.00 82.88 96 ILE A C 1
ATOM 782 O O . ILE A 1 96 ? 3.864 -4.154 -20.063 1.00 82.88 96 ILE A O 1
ATOM 786 N N . GLY A 1 97 ? 5.058 -4.110 -21.965 1.00 83.38 97 GLY A N 1
ATOM 787 C CA . GLY A 1 97 ? 4.044 -4.786 -22.783 1.00 83.38 97 GLY A CA 1
ATOM 788 C C . GLY A 1 97 ? 3.816 -6.254 -22.413 1.00 83.38 97 GLY A C 1
ATOM 789 O O . GLY A 1 97 ? 2.797 -6.822 -22.790 1.00 83.38 97 GLY A O 1
ATOM 790 N N . GLU A 1 98 ? 4.740 -6.858 -21.663 1.00 86.44 98 GLU A N 1
ATOM 791 C CA . GLU A 1 98 ? 4.645 -8.246 -21.199 1.00 86.44 98 GLU A CA 1
ATOM 792 C C . GLU A 1 98 ? 3.862 -8.365 -19.881 1.00 86.44 98 GLU A C 1
ATOM 794 O O . GLU A 1 98 ? 3.545 -9.472 -19.448 1.00 86.44 98 GLU A O 1
ATOM 799 N N . VAL A 1 99 ? 3.529 -7.239 -19.234 1.00 86.75 99 VAL A N 1
ATOM 800 C CA . VAL A 1 99 ? 2.814 -7.238 -17.954 1.00 86.75 99 VAL A CA 1
ATOM 801 C C . VAL A 1 99 ? 1.351 -7.608 -18.188 1.00 86.75 99 VAL A C 1
ATOM 803 O O . VAL A 1 99 ? 0.616 -6.861 -18.842 1.00 86.75 99 VAL A O 1
ATOM 806 N N . PRO A 1 100 ? 0.871 -8.726 -17.625 1.00 91.44 100 PRO A N 1
ATOM 807 C CA . PRO A 1 100 ? -0.508 -9.122 -17.814 1.00 91.44 100 PRO A CA 1
ATOM 808 C C . PRO A 1 100 ? -1.469 -8.175 -17.087 1.00 91.44 100 PRO A C 1
ATOM 810 O O . PRO A 1 100 ? -1.228 -7.726 -15.963 1.00 91.44 100 PRO A O 1
ATOM 813 N N . PHE A 1 101 ? -2.617 -7.923 -17.721 1.00 90.38 101 PHE A N 1
ATOM 814 C CA . PHE A 1 101 ? -3.603 -6.939 -17.269 1.00 90.38 101 PHE A CA 1
ATOM 815 C C . PHE A 1 101 ? -4.065 -7.137 -15.810 1.00 90.38 101 PHE A C 1
ATOM 817 O O . PHE A 1 101 ? -4.310 -6.165 -15.093 1.00 90.38 101 PHE A O 1
ATOM 824 N N . PHE A 1 102 ? -4.142 -8.387 -15.338 1.00 92.06 102 PHE A N 1
ATOM 825 C CA . PHE A 1 102 ? -4.589 -8.701 -13.978 1.00 92.06 102 PHE A CA 1
ATOM 826 C C . PHE A 1 102 ? -3.707 -8.081 -12.882 1.00 92.06 102 PHE A C 1
ATOM 828 O O . PHE A 1 102 ? -4.203 -7.836 -11.785 1.00 92.06 102 PHE A O 1
ATOM 835 N N . ILE A 1 103 ? -2.429 -7.789 -13.158 1.00 90.38 103 ILE A N 1
ATOM 836 C CA . ILE A 1 103 ? -1.530 -7.151 -12.183 1.00 90.38 103 ILE A CA 1
ATOM 837 C C . ILE A 1 103 ? -1.996 -5.724 -11.887 1.00 90.38 103 ILE A C 1
ATOM 839 O O . ILE A 1 103 ? -2.047 -5.319 -10.727 1.00 90.38 103 ILE A O 1
ATOM 843 N N . TYR A 1 104 ? -2.422 -4.978 -12.908 1.00 89.88 104 TYR A N 1
ATOM 844 C CA . TYR A 1 104 ? -2.967 -3.631 -12.722 1.00 89.88 104 TYR A CA 1
ATOM 845 C C . TYR A 1 104 ? -4.265 -3.659 -11.911 1.00 89.88 104 TYR A C 1
ATOM 847 O O . TYR A 1 104 ? -4.454 -2.839 -11.013 1.00 89.88 104 TYR A O 1
ATOM 855 N N . VAL A 1 105 ? -5.131 -4.644 -12.171 1.00 92.44 105 VAL A N 1
ATOM 856 C CA . VAL A 1 105 ? -6.362 -4.853 -11.394 1.00 92.44 105 VAL A CA 1
ATOM 857 C C . VAL A 1 105 ? -6.037 -5.166 -9.931 1.00 92.44 105 VAL A C 1
ATOM 859 O O . VAL A 1 105 ? -6.638 -4.579 -9.032 1.00 92.44 105 VAL A O 1
ATOM 862 N N . ALA A 1 106 ? -5.057 -6.036 -9.677 1.00 91.81 106 ALA A N 1
ATOM 863 C CA . ALA A 1 106 ? -4.625 -6.375 -8.325 1.00 91.81 106 ALA A CA 1
ATOM 864 C C . ALA A 1 106 ? -4.100 -5.149 -7.561 1.00 91.81 106 ALA A C 1
ATOM 866 O O . ALA A 1 106 ? -4.432 -4.975 -6.391 1.00 91.81 106 ALA A O 1
ATOM 867 N N . ILE A 1 107 ? -3.345 -4.265 -8.220 1.00 91.44 107 ILE A N 1
ATOM 868 C CA . ILE A 1 107 ? -2.857 -3.016 -7.615 1.00 91.44 107 ILE A CA 1
ATOM 869 C C . ILE A 1 107 ? -4.015 -2.084 -7.258 1.00 91.44 107 ILE A C 1
ATOM 871 O O . ILE A 1 107 ? -4.005 -1.505 -6.179 1.00 91.44 107 ILE A O 1
ATOM 875 N N . ILE A 1 108 ? -5.022 -1.954 -8.123 1.00 91.06 108 ILE A N 1
ATOM 876 C CA . ILE A 1 108 ? -6.196 -1.107 -7.857 1.00 91.06 108 ILE A CA 1
ATOM 877 C C . ILE A 1 108 ? -7.021 -1.657 -6.680 1.00 91.06 108 ILE A C 1
ATOM 879 O O . ILE A 1 108 ? -7.533 -0.886 -5.869 1.00 91.06 108 ILE A O 1
ATOM 883 N N . LEU A 1 109 ? -7.144 -2.982 -6.564 1.00 92.56 109 LEU A N 1
ATOM 884 C CA . LEU A 1 109 ? -7.935 -3.634 -5.513 1.00 92.56 109 LEU A CA 1
ATOM 885 C C . LEU A 1 109 ? -7.186 -3.811 -4.181 1.00 92.56 109 LEU A C 1
ATOM 887 O O . LEU A 1 109 ? -7.829 -3.986 -3.142 1.00 92.56 109 LEU A O 1
ATOM 891 N N . SER A 1 110 ? -5.853 -3.754 -4.172 1.00 91.50 110 SER A N 1
ATOM 892 C CA . SER A 1 110 ? -5.035 -3.979 -2.973 1.00 91.50 110 SER A CA 1
ATOM 893 C C . SER A 1 110 ? -5.380 -3.094 -1.761 1.00 91.50 110 SER A C 1
ATOM 895 O O . SER A 1 110 ? -5.483 -3.650 -0.658 1.00 91.50 110 SER A O 1
ATOM 897 N N . PRO A 1 111 ? -5.649 -1.775 -1.880 1.00 89.56 111 PRO A N 1
ATOM 898 C CA . PRO A 1 111 ? -6.031 -0.972 -0.720 1.00 89.56 111 PRO A CA 1
ATOM 899 C C . PRO A 1 111 ? -7.390 -1.372 -0.144 1.00 89.56 111 PRO A C 1
ATOM 901 O O . PRO A 1 111 ? -7.576 -1.295 1.069 1.00 89.56 111 PRO A O 1
ATOM 904 N N . LEU A 1 112 ? -8.331 -1.834 -0.978 1.00 88.31 112 LEU A N 1
ATOM 905 C CA . LEU A 1 112 ? -9.645 -2.283 -0.513 1.00 88.31 112 LEU A CA 1
ATOM 906 C C . LEU A 1 112 ? -9.507 -3.534 0.353 1.00 88.31 112 LEU A C 1
ATOM 908 O O . LEU A 1 112 ? -10.082 -3.599 1.436 1.00 88.31 112 LEU A O 1
ATOM 912 N N . PHE A 1 113 ? -8.694 -4.499 -0.084 1.00 90.00 113 PHE A N 1
ATOM 913 C CA . PHE A 1 113 ? -8.406 -5.697 0.704 1.00 90.00 113 PHE A CA 1
ATOM 914 C C . PHE A 1 113 ? -7.728 -5.356 2.041 1.00 90.00 113 PHE A C 1
ATOM 916 O O . PHE A 1 113 ? -8.083 -5.893 3.095 1.00 90.00 113 PHE A O 1
ATOM 923 N N . SER A 1 114 ? -6.782 -4.414 2.017 1.00 88.06 114 SER A N 1
ATOM 924 C CA . SER A 1 114 ? -6.097 -3.955 3.226 1.00 88.06 114 SER A CA 1
ATOM 925 C C . SER A 1 114 ? -7.051 -3.256 4.206 1.00 88.06 114 SER A C 1
ATOM 927 O O . SER A 1 114 ? -7.022 -3.540 5.404 1.00 88.06 114 SER A O 1
ATOM 929 N N . LEU A 1 115 ? -7.958 -2.416 3.701 1.00 85.56 115 LEU A N 1
ATOM 930 C CA . LEU A 1 115 ? -8.987 -1.746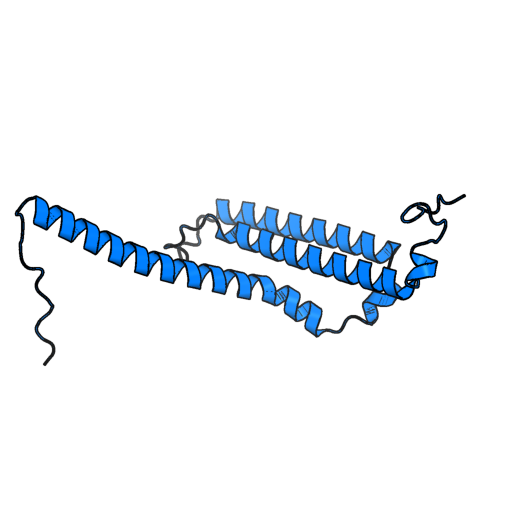 4.498 1.00 85.56 115 LEU A CA 1
ATOM 931 C C . LEU A 1 115 ? -9.978 -2.746 5.110 1.00 85.56 115 LEU A C 1
ATOM 933 O O . LEU A 1 115 ? -10.305 -2.637 6.290 1.00 85.56 115 LEU A O 1
ATOM 937 N N . LEU A 1 116 ? -10.422 -3.753 4.349 1.00 87.12 116 LEU A N 1
ATOM 938 C CA . LEU A 1 116 ? -11.286 -4.818 4.875 1.00 87.12 116 LEU A CA 1
ATOM 939 C C . LEU A 1 116 ? -10.617 -5.566 6.033 1.00 87.12 116 LEU A C 1
ATOM 941 O O . LEU A 1 116 ? -11.260 -5.828 7.050 1.00 87.12 116 LEU A O 1
ATOM 945 N N . THR A 1 117 ? -9.321 -5.855 5.904 1.00 87.75 117 THR A N 1
ATOM 946 C CA . THR A 1 117 ? -8.535 -6.499 6.964 1.00 87.75 117 THR A CA 1
ATOM 947 C C . THR A 1 117 ? -8.473 -5.622 8.216 1.00 87.75 117 THR A C 1
ATOM 949 O O . THR A 1 117 ? -8.684 -6.115 9.324 1.00 87.75 117 THR A O 1
ATOM 952 N N . GLU A 1 118 ? -8.253 -4.312 8.066 1.00 86.12 118 GLU A N 1
ATOM 953 C CA . GLU A 1 118 ? -8.243 -3.389 9.204 1.00 86.12 118 GLU A CA 1
ATOM 954 C C . GLU A 1 118 ? -9.606 -3.318 9.906 1.00 86.12 118 GLU A C 1
ATOM 956 O O . GLU A 1 118 ? -9.664 -3.375 11.137 1.00 86.12 118 GLU A O 1
ATOM 961 N N . ILE A 1 119 ? -10.704 -3.238 9.146 1.00 84.12 119 ILE A N 1
ATOM 962 C CA . ILE A 1 119 ? -12.061 -3.230 9.708 1.00 84.12 119 ILE A CA 1
ATOM 963 C C . ILE A 1 119 ? -12.330 -4.531 10.464 1.00 84.12 119 ILE A C 1
ATOM 965 O O . ILE A 1 119 ? -12.819 -4.490 11.593 1.00 84.12 119 ILE A O 1
ATOM 969 N N . PHE A 1 120 ? -11.981 -5.678 9.881 1.00 87.94 120 PHE A N 1
ATOM 970 C CA . PHE A 1 120 ? -12.164 -6.979 10.518 1.00 87.94 120 PHE A CA 1
ATOM 971 C C . PHE A 1 120 ? -11.422 -7.069 11.860 1.00 87.94 120 PHE A C 1
ATOM 973 O O . PHE A 1 120 ? -12.017 -7.424 12.883 1.00 87.94 120 PHE A O 1
ATOM 980 N N . VAL A 1 121 ? -10.143 -6.677 11.881 1.00 87.94 121 VAL A N 1
ATOM 981 C CA . VAL A 1 121 ? -9.327 -6.641 13.104 1.00 87.94 121 VAL A CA 1
ATOM 982 C C . VAL A 1 121 ? -9.917 -5.670 14.126 1.00 87.94 121 VAL A C 1
ATOM 984 O O . VAL A 1 121 ? -9.992 -5.991 15.313 1.00 87.94 121 VAL A O 1
ATOM 987 N N . TYR A 1 122 ? -10.384 -4.501 13.685 1.00 84.75 122 TYR A N 1
ATOM 988 C CA . TYR A 1 122 ? -10.996 -3.512 14.566 1.00 84.75 122 TYR A CA 1
ATOM 989 C C . TYR A 1 122 ? -12.278 -4.029 15.229 1.00 84.75 122 TYR A C 1
ATOM 991 O O . TYR A 1 122 ? -12.435 -3.886 16.442 1.00 84.75 122 TYR A O 1
ATOM 999 N N . VAL A 1 123 ? -13.175 -4.662 14.468 1.00 85.50 123 VAL A N 1
ATOM 1000 C CA . VAL A 1 123 ? -14.420 -5.237 15.002 1.00 85.50 123 VAL A CA 1
ATOM 1001 C C . VAL A 1 123 ? -14.108 -6.295 16.057 1.00 85.50 123 VAL A C 1
ATOM 1003 O O . VAL A 1 123 ? -14.664 -6.251 17.156 1.00 85.50 123 VAL A O 1
ATOM 1006 N N . LYS A 1 124 ? -13.159 -7.194 15.771 1.00 89.00 124 LYS A N 1
ATOM 1007 C CA . LYS A 1 124 ? -12.733 -8.225 16.725 1.00 89.00 124 LYS A CA 1
ATOM 1008 C C . LYS A 1 124 ? -12.107 -7.633 17.984 1.00 89.00 124 LYS A C 1
ATOM 1010 O O . LYS A 1 124 ? -12.415 -8.075 19.089 1.00 89.00 124 LYS A O 1
ATOM 1015 N N . TYR A 1 125 ? -11.292 -6.592 17.836 1.00 88.38 125 TYR A N 1
ATOM 1016 C CA . TYR A 1 125 ? -10.715 -5.878 18.970 1.00 88.38 125 TYR A CA 1
ATOM 1017 C C . TYR A 1 125 ? -11.784 -5.198 19.838 1.00 88.38 125 TYR A C 1
ATOM 1019 O O . TYR A 1 125 ? -11.708 -5.252 21.064 1.00 88.38 125 TYR A O 1
ATOM 1027 N N . MET A 1 126 ? -12.800 -4.581 19.229 1.00 85.69 126 MET A N 1
ATOM 1028 C CA . MET A 1 126 ? -13.890 -3.925 19.961 1.00 85.69 126 MET A CA 1
ATOM 1029 C C . MET A 1 126 ? -14.766 -4.927 20.717 1.00 85.69 126 MET A C 1
ATOM 1031 O O . MET A 1 126 ? -15.131 -4.670 21.865 1.00 85.69 126 MET A O 1
ATOM 1035 N N . GLU A 1 127 ? -15.062 -6.077 20.110 1.00 89.69 127 GLU A N 1
ATOM 1036 C CA . GLU A 1 127 ? -15.772 -7.184 20.758 1.00 89.69 127 GLU A CA 1
ATOM 1037 C C . GLU A 1 127 ? -14.996 -7.696 21.981 1.00 89.69 127 GLU A C 1
ATOM 1039 O O . GLU A 1 127 ? -15.541 -7.757 23.087 1.00 89.69 127 GLU A O 1
ATOM 1044 N N . TRP A 1 128 ? -13.700 -7.974 21.803 1.00 92.25 128 TRP A N 1
ATOM 1045 C CA . TRP A 1 128 ? -12.810 -8.398 22.883 1.00 92.25 128 TRP A CA 1
ATOM 1046 C C . TRP A 1 128 ? -12.740 -7.358 24.007 1.00 92.25 128 TRP A C 1
ATOM 1048 O O . TRP A 1 128 ? -12.933 -7.690 25.177 1.00 92.25 128 TRP A O 1
ATOM 1058 N N . ARG A 1 129 ? -12.552 -6.080 23.656 1.00 89.81 129 ARG A N 1
ATOM 1059 C CA . ARG A 1 129 ? -12.484 -4.973 24.617 1.00 89.81 129 ARG A CA 1
ATOM 1060 C C . ARG A 1 129 ? -13.770 -4.846 25.430 1.00 89.81 129 ARG A C 1
ATOM 1062 O O . ARG A 1 129 ? -13.692 -4.640 26.638 1.00 89.81 129 ARG A O 1
ATOM 1069 N N . ARG A 1 130 ? -14.941 -4.970 24.795 1.00 90.81 130 ARG A N 1
ATOM 1070 C CA . ARG A 1 130 ? -16.241 -4.909 25.482 1.00 90.81 130 ARG A CA 1
ATOM 1071 C C . ARG A 1 130 ? -16.375 -6.038 26.500 1.00 90.81 130 ARG A C 1
ATOM 1073 O O . ARG A 1 130 ? -16.749 -5.785 27.641 1.00 90.81 130 ARG A O 1
ATOM 1080 N N . ASN A 1 131 ? -16.040 -7.264 26.104 1.00 91.69 131 ASN A N 1
ATOM 1081 C CA . ASN A 1 131 ? -16.129 -8.427 26.985 1.00 91.69 131 ASN A CA 1
ATOM 1082 C C . ASN A 1 131 ? -15.160 -8.299 28.170 1.00 91.69 131 ASN A C 1
ATOM 1084 O O . ASN A 1 131 ? -15.545 -8.555 29.308 1.00 91.69 131 ASN A O 1
ATOM 1088 N N . TYR A 1 132 ? -13.942 -7.813 27.924 1.00 92.56 132 TYR A N 1
ATOM 1089 C CA . TYR A 1 132 ? -12.956 -7.564 28.973 1.00 92.56 132 TYR A CA 1
ATOM 1090 C C . TYR A 1 132 ? -13.398 -6.460 29.947 1.00 92.56 132 TYR A C 1
ATOM 1092 O O . TYR A 1 132 ? -13.272 -6.607 31.158 1.00 92.56 132 TYR A O 1
ATOM 1100 N N . GLN A 1 133 ? -13.986 -5.370 29.444 1.00 90.94 133 GLN A N 1
ATOM 1101 C CA . GLN A 1 133 ? -14.543 -4.312 30.295 1.00 90.94 133 GLN A CA 1
ATOM 1102 C C . GLN A 1 133 ? -15.708 -4.806 31.160 1.00 90.94 133 GLN A C 1
ATOM 1104 O O . GLN A 1 133 ? -15.804 -4.411 32.319 1.00 90.94 133 GLN A O 1
ATOM 1109 N N . LEU A 1 134 ? -16.572 -5.677 30.628 1.00 90.62 134 LEU A N 1
ATOM 1110 C CA . LEU A 1 134 ? -17.646 -6.303 31.403 1.00 90.62 134 LEU A CA 1
ATOM 1111 C C . LEU A 1 134 ? -17.089 -7.199 32.514 1.00 90.62 134 LEU A C 1
ATOM 1113 O O . LEU A 1 134 ? -17.564 -7.119 33.642 1.00 90.62 134 LEU A O 1
ATOM 1117 N N . GLN A 1 135 ? -16.060 -7.998 32.222 1.00 90.38 135 GLN A N 1
ATOM 1118 C CA . GLN A 1 135 ? -15.391 -8.839 33.221 1.00 90.38 135 GLN A CA 1
ATOM 1119 C C . GLN A 1 135 ? -14.738 -8.007 34.328 1.00 90.38 135 GLN A C 1
ATOM 1121 O O . GLN A 1 135 ? -14.966 -8.282 35.502 1.00 90.38 135 GLN A O 1
ATOM 1126 N N . LEU A 1 136 ? -13.997 -6.954 33.968 1.00 89.06 136 LEU A N 1
ATOM 1127 C CA . LEU A 1 136 ? -13.389 -6.043 34.939 1.00 89.06 136 LEU A CA 1
ATOM 1128 C C . LEU A 1 136 ? -14.435 -5.336 35.804 1.00 89.06 136 LEU A C 1
ATOM 1130 O O . LEU A 1 136 ? -14.228 -5.173 37.003 1.00 89.06 136 LEU A O 1
ATOM 1134 N N . LYS A 1 137 ? -15.561 -4.921 35.209 1.00 88.62 137 LYS A N 1
ATOM 1135 C CA . LYS A 1 137 ? -16.657 -4.299 35.954 1.00 88.62 137 LYS A CA 1
ATOM 1136 C C . LYS A 1 137 ? -17.274 -5.281 36.948 1.00 88.62 137 LYS A C 1
ATOM 1138 O O . LYS A 1 137 ? -17.438 -4.927 38.107 1.00 88.62 137 LYS A O 1
ATOM 1143 N N . LEU A 1 138 ? -17.550 -6.512 36.515 1.00 84.19 138 LEU A N 1
ATOM 1144 C CA . LEU A 1 138 ? -18.046 -7.565 37.400 1.00 84.19 138 LEU A CA 1
ATOM 1145 C C . LEU A 1 138 ? -17.064 -7.815 38.547 1.00 84.19 138 LEU A C 1
ATOM 1147 O O . LEU A 1 138 ? -17.482 -7.810 39.694 1.00 84.19 138 LEU A O 1
ATOM 1151 N N . GLU A 1 139 ? -15.768 -7.970 38.267 1.00 85.88 139 GLU A N 1
ATOM 1152 C CA . GLU A 1 139 ? -14.739 -8.175 39.296 1.00 85.88 139 GLU A CA 1
ATOM 1153 C C . GLU A 1 139 ? -14.637 -7.001 40.284 1.00 85.88 139 GLU A C 1
ATOM 1155 O O . GLU A 1 139 ? -14.410 -7.202 41.476 1.00 85.88 139 GLU A O 1
ATOM 1160 N N . PHE A 1 140 ? -14.810 -5.771 39.810 1.00 87.69 140 PHE A N 1
ATOM 1161 C CA . PHE A 1 140 ? -14.826 -4.592 40.668 1.00 87.69 140 PHE A CA 1
ATOM 1162 C C . PHE A 1 140 ? -16.073 -4.562 41.564 1.00 87.69 140 PHE A C 1
ATOM 1164 O O . PHE A 1 140 ? -15.953 -4.390 42.778 1.00 87.69 140 PHE A O 1
ATOM 1171 N N . ASP A 1 141 ? -17.252 -4.810 40.989 1.00 82.50 141 ASP A N 1
ATOM 1172 C CA . ASP A 1 141 ? -18.529 -4.833 41.706 1.00 82.50 141 ASP A CA 1
ATOM 1173 C C . ASP A 1 141 ? -18.579 -5.98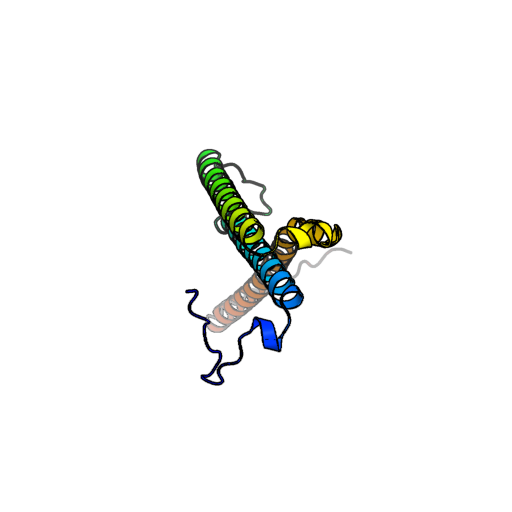8 42.731 1.00 82.50 141 ASP A C 1
ATOM 1175 O O . ASP A 1 141 ? -19.089 -5.807 43.841 1.00 82.50 141 ASP A O 1
ATOM 1179 N N . THR A 1 142 ? -17.985 -7.154 42.417 1.00 79.06 142 THR A N 1
ATOM 1180 C CA . THR A 1 142 ? -17.868 -8.290 43.352 1.00 79.06 142 THR A CA 1
ATOM 1181 C C . THR A 1 142 ? -16.983 -7.947 44.550 1.00 79.06 142 THR A C 1
ATOM 1183 O O . THR A 1 142 ? -17.363 -8.215 45.689 1.00 79.06 142 THR A O 1
ATOM 1186 N N . LYS A 1 143 ? -15.819 -7.324 44.315 1.00 81.56 143 LYS A N 1
ATOM 1187 C CA . LYS A 1 143 ? -14.861 -6.945 45.367 1.00 81.56 143 LYS A CA 1
ATOM 1188 C C . LYS A 1 143 ? -15.381 -5.824 46.264 1.00 81.56 143 LYS A C 1
ATOM 1190 O O . LYS A 1 143 ? -14.984 -5.753 47.423 1.00 81.56 143 LYS A O 1
ATOM 1195 N N . LEU A 1 144 ? -16.276 -4.979 45.753 1.00 78.56 144 LEU A N 1
ATOM 1196 C CA . LEU A 1 144 ? -16.952 -3.926 46.517 1.00 78.56 144 LEU A CA 1
ATOM 1197 C C . LEU A 1 144 ? -18.224 -4.399 47.238 1.00 78.56 144 LEU A C 1
ATOM 1199 O O . LEU A 1 144 ? -18.837 -3.613 47.956 1.00 78.56 144 LEU A O 1
ATOM 1203 N N . GLY A 1 145 ? -18.640 -5.657 47.054 1.00 72.19 145 GLY A N 1
ATOM 1204 C CA . GLY A 1 145 ? -19.874 -6.185 47.644 1.00 72.19 145 GLY A CA 1
ATOM 1205 C C . GLY A 1 145 ? -21.157 -5.584 47.052 1.00 72.19 145 GLY A C 1
ATOM 1206 O O . GLY A 1 145 ? -22.226 -5.732 47.637 1.00 72.19 145 GLY A O 1
ATOM 1207 N N . MET A 1 146 ? -21.077 -4.924 45.892 1.00 73.38 146 MET A N 1
ATOM 1208 C CA . MET A 1 146 ? -22.191 -4.243 45.220 1.00 73.38 146 MET A CA 1
ATOM 1209 C C . MET A 1 146 ? -22.888 -5.136 44.180 1.00 73.38 146 MET A C 1
ATOM 1211 O O . MET A 1 146 ? -23.228 -4.690 43.082 1.00 73.38 146 MET A O 1
ATOM 1215 N N . TYR A 1 147 ? -23.113 -6.413 44.490 1.00 61.28 147 TYR A N 1
ATOM 1216 C CA . TYR A 1 147 ? -23.809 -7.303 43.559 1.00 61.28 147 TYR A CA 1
ATOM 1217 C C . TYR A 1 147 ? -25.296 -6.935 43.453 1.00 61.28 147 TYR A C 1
ATOM 1219 O O . TYR A 1 147 ? -26.097 -7.279 44.319 1.00 61.28 147 TYR A O 1
ATOM 1227 N N . SER A 1 148 ? -25.676 -6.280 42.355 1.00 56.06 148 SER A N 1
ATOM 1228 C CA . SER A 1 148 ? -27.048 -6.311 41.846 1.00 56.06 148 SER A CA 1
ATOM 1229 C C . SER A 1 148 ? -27.078 -7.250 40.637 1.00 56.06 148 SER A C 1
ATOM 1231 O O . SER A 1 148 ? -26.257 -7.079 39.729 1.00 56.06 148 SER A O 1
ATOM 1233 N N . PRO A 1 149 ? -27.947 -8.275 40.609 1.00 57.06 149 PRO A N 1
ATOM 1234 C CA . PRO A 1 149 ? -27.999 -9.214 39.499 1.00 57.06 149 PRO A CA 1
ATOM 1235 C C . PRO A 1 149 ? -28.355 -8.469 38.210 1.00 57.06 149 PRO A C 1
ATOM 1237 O O . PRO A 1 149 ? -29.392 -7.812 38.114 1.00 57.06 149 PRO A O 1
ATOM 1240 N N . VAL A 1 150 ? -27.486 -8.580 37.203 1.00 58.47 150 VAL A N 1
ATOM 1241 C CA . VAL A 1 150 ? -27.780 -8.109 35.848 1.00 58.47 150 VAL A CA 1
ATOM 1242 C C . VAL A 1 150 ? -28.916 -8.983 35.323 1.00 58.47 150 VAL A C 1
ATOM 1244 O O . VAL A 1 150 ? -28.706 -10.160 35.031 1.00 58.47 150 VAL A O 1
ATOM 1247 N N . MET A 1 151 ? -30.134 -8.437 35.262 1.00 44.19 151 MET A N 1
ATOM 1248 C CA . MET A 1 151 ? -31.269 -9.145 34.680 1.00 44.19 151 MET A CA 1
ATOM 1249 C C . MET A 1 151 ? -30.955 -9.443 33.213 1.00 44.19 151 MET A C 1
ATOM 1251 O O . MET A 1 151 ? -30.850 -8.541 32.383 1.00 44.19 151 MET A O 1
ATOM 1255 N N . SER A 1 152 ? -30.790 -10.730 32.913 1.00 44.84 152 SER A N 1
ATOM 1256 C CA . SER A 1 152 ? -30.960 -11.263 31.566 1.00 44.84 152 SER A CA 1
ATOM 1257 C C . SER A 1 152 ? -32.319 -10.789 31.032 1.00 44.84 152 SER A C 1
ATOM 1259 O O . SER A 1 152 ? -33.279 -10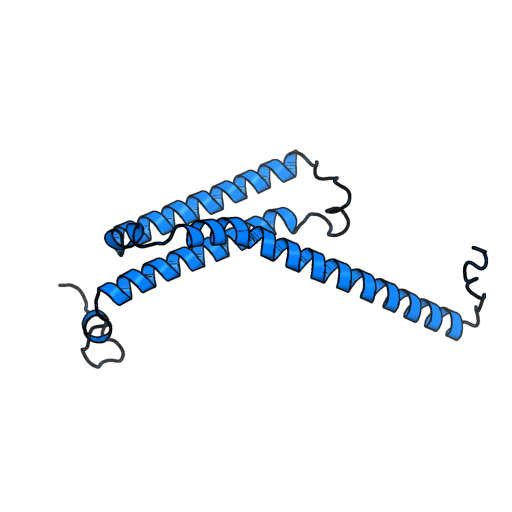.808 31.810 1.00 44.84 152 SER A O 1
ATOM 1261 N N . PRO A 1 153 ? -32.448 -10.366 29.761 1.00 47.16 153 PRO A N 1
ATOM 1262 C CA . PRO A 1 153 ? -33.752 -10.126 29.161 1.00 47.16 153 PRO A CA 1
ATOM 1263 C C . PRO A 1 153 ? -34.481 -11.472 29.059 1.00 47.16 153 PRO A C 1
ATOM 1265 O O . PRO A 1 153 ? -34.366 -12.211 28.086 1.00 47.16 153 PRO A O 1
ATOM 1268 N N . ALA A 1 154 ? -35.184 -11.825 30.129 1.00 50.31 154 ALA A N 1
ATOM 1269 C CA . ALA A 1 154 ? -36.159 -12.889 30.145 1.00 50.31 154 ALA A CA 1
ATOM 1270 C C . ALA A 1 154 ? -37.422 -12.357 29.462 1.00 50.31 154 ALA A C 1
ATOM 1272 O O . ALA A 1 154 ? -38.097 -11.493 30.018 1.00 50.31 154 ALA A O 1
ATOM 1273 N N . GLY A 1 155 ? -37.727 -12.874 28.271 1.00 48.19 155 GLY A N 1
ATOM 1274 C CA . GLY A 1 155 ? -39.055 -12.729 27.677 1.00 48.19 155 GLY A CA 1
ATOM 1275 C C . GLY A 1 155 ? -39.078 -12.385 26.193 1.00 48.19 155 GLY A C 1
ATOM 1276 O O . GLY A 1 155 ? -39.575 -11.328 25.833 1.00 48.19 155 GLY A O 1
ATOM 1277 N N . GLU A 1 156 ? -38.630 -13.305 25.342 1.00 38.97 156 GLU A N 1
ATOM 1278 C CA . GLU A 1 156 ? -39.305 -13.542 24.060 1.00 38.97 156 GLU A CA 1
ATOM 1279 C C . GLU A 1 156 ? -39.701 -15.025 24.057 1.00 38.97 156 GLU A C 1
ATOM 1281 O O . GLU A 1 156 ? -38.887 -15.909 23.785 1.00 38.97 156 GLU A O 1
ATOM 1286 N N . GLN A 1 157 ? -40.927 -15.278 24.528 1.00 38.09 157 GLN A N 1
ATOM 1287 C CA . GLN A 1 157 ? -41.719 -16.451 24.156 1.00 38.09 157 GLN A CA 1
ATOM 1288 C C . GLN A 1 157 ? -42.547 -16.083 22.929 1.00 38.09 157 GLN A C 1
ATOM 1290 O O . GLN A 1 157 ? -43.021 -14.923 22.893 1.00 38.09 157 GLN A O 1
#

Secondary structure (DSSP, 8-state):
------GGGSS--HHHHH-HHHHHHHHHHHHHHHHHHHHHHHHHHHHTTS-TTTTTTT----HHHHHHHHHHHHHHHHHHHHHHHHHHHHHTGGGGGGS-HHHHHHHHHHHHHHHHHHHHHHHHHHHHHHHHHHHHHHHHHHHTT------------

InterPro domains:
  IPR039720 Transmembrane protein 94 [PTHR13219] (19-149)

Foldseek 3Di:
DDPQPDDPPPPDHPCNVQNLLRVLVVLLVVLLVVLLVLLLVLLCQLVVPCPLVCVVVPPSDPPVVNVVSVVVSVVSNVVSVVVSVVSCVVRHVVCPVVDDPVSVVCSVCSNVVVVVVVNVVVVVVVVVVVVVVVVVVVVVCVVVVNDDPPDDPPDDD

Organism: NCBI:txid180227